Protein AF-A0A7C6A5T3-F1 (afdb_monomer_lite)

Sequence (77 aa):
MNAHEYPHWLSEREVARILRLSDGTLRNWRSEDMRAGRVWPQPGRGGLRWKKFGRTVRYLVDESLLGEVAHNVGDRG

Foldseek 3Di:
DDPPPDWDWAALVVLCVLQVHDSVVVVVQVVVCVVVVQAPPHQTPPRWHWDDDDPGIIITDGPVSNVVSVVVVPVPD

Radius of gyration: 12.63 Å; chains: 1; bounding box: 29×34×24 Å

Structure (mmCIF, N/CA/C/O backbone):
data_AF-A0A7C6A5T3-F1
#
_entry.id   AF-A0A7C6A5T3-F1
#
loop_
_atom_site.group_PDB
_atom_site.id
_atom_site.type_symbol
_atom_site.label_atom_id
_atom_site.label_alt_id
_atom_site.label_comp_id
_atom_site.label_asym_id
_atom_site.label_entity_id
_atom_site.label_seq_id
_atom_site.pdbx_PDB_ins_code
_atom_site.Cartn_x
_atom_site.Cartn_y
_atom_site.Cartn_z
_atom_site.occupancy
_atom_site.B_iso_or_equiv
_atom_site.auth_seq_id
_atom_site.auth_comp_id
_atom_site.auth_asym_id
_atom_site.auth_atom_id
_atom_site.pdbx_PDB_model_num
ATOM 1 N N . MET A 1 1 ? -18.649 -8.612 11.351 1.00 43.66 1 MET A N 1
ATOM 2 C CA . MET A 1 1 ? -17.482 -7.799 10.945 1.00 43.66 1 MET A CA 1
ATOM 3 C C . MET A 1 1 ? -17.780 -6.373 11.374 1.00 43.66 1 MET A C 1
ATOM 5 O O . MET A 1 1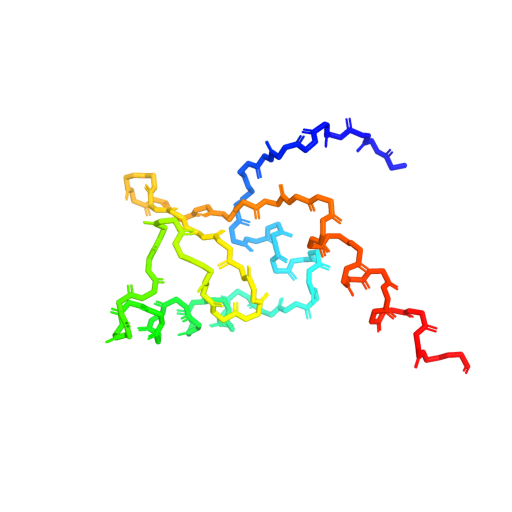 ? -18.826 -5.879 10.984 1.00 43.66 1 MET A O 1
ATOM 9 N N . ASN A 1 2 ? -16.969 -5.763 12.248 1.00 44.81 2 ASN A N 1
ATOM 10 C CA . ASN A 1 2 ? -17.185 -4.368 12.647 1.00 44.81 2 ASN A CA 1
ATOM 11 C C . ASN A 1 2 ? -16.996 -3.471 11.419 1.00 44.81 2 ASN A C 1
ATOM 13 O O . ASN A 1 2 ? -15.940 -3.507 10.787 1.00 44.81 2 ASN A O 1
ATOM 17 N N . ALA A 1 3 ? -18.042 -2.723 11.078 1.00 49.84 3 ALA A N 1
ATOM 18 C CA . ALA A 1 3 ? -18.036 -1.705 10.045 1.00 49.84 3 ALA A CA 1
ATOM 19 C C . ALA A 1 3 ? -17.149 -0.541 10.507 1.00 49.84 3 ALA A C 1
ATOM 21 O O . ALA A 1 3 ? -17.613 0.391 11.153 1.00 49.84 3 ALA A O 1
ATOM 22 N N . HIS A 1 4 ? -15.850 -0.605 10.230 1.00 55.31 4 HIS A N 1
ATOM 23 C CA . HIS A 1 4 ? -15.070 0.622 10.164 1.00 55.31 4 HIS A CA 1
ATOM 24 C C . HIS A 1 4 ? -15.447 1.292 8.845 1.00 55.31 4 HIS A C 1
ATOM 26 O O . HIS A 1 4 ? -15.013 0.832 7.792 1.00 55.31 4 HIS A O 1
ATOM 32 N N . GLU A 1 5 ? -16.310 2.309 8.924 1.00 68.56 5 GLU A N 1
ATOM 33 C CA . GLU A 1 5 ? -16.726 3.155 7.802 1.00 68.56 5 GLU A CA 1
ATOM 34 C C . GLU A 1 5 ? -15.495 3.526 6.963 1.00 68.56 5 GLU A C 1
ATOM 36 O O . GLU A 1 5 ? -14.504 4.071 7.460 1.00 68.56 5 GLU A O 1
ATOM 41 N N . TYR A 1 6 ? -15.507 3.111 5.702 1.00 70.50 6 TYR A N 1
ATOM 42 C CA . TYR A 1 6 ? -14.423 3.367 4.768 1.00 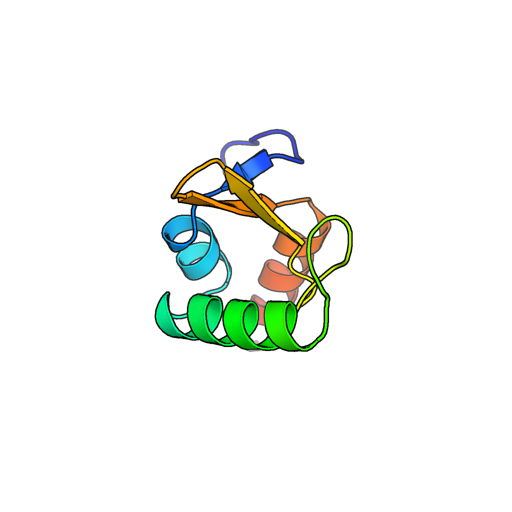70.50 6 TYR A CA 1
ATOM 43 C C . TYR A 1 6 ? -14.512 4.808 4.242 1.00 70.50 6 TYR A C 1
ATOM 45 O O . TYR A 1 6 ? -15.612 5.346 4.127 1.00 70.50 6 TYR A O 1
ATOM 53 N N . PRO A 1 7 ? -13.380 5.438 3.872 1.00 83.00 7 PRO A N 1
ATOM 54 C CA . PRO A 1 7 ? -12.032 4.872 3.824 1.00 83.00 7 PRO A CA 1
ATOM 55 C C . PRO A 1 7 ? -11.188 5.166 5.079 1.00 83.00 7 PRO A C 1
ATOM 57 O O . PRO A 1 7 ? -11.287 6.234 5.682 1.00 83.00 7 PRO A O 1
ATOM 60 N N . HIS A 1 8 ? -10.281 4.253 5.441 1.00 90.31 8 HIS A N 1
ATOM 61 C CA . HIS A 1 8 ? -9.387 4.434 6.593 1.00 90.31 8 HIS A CA 1
ATOM 62 C C . HIS A 1 8 ? -7.956 3.940 6.332 1.00 90.31 8 HIS A C 1
ATOM 64 O O . HIS A 1 8 ? -7.693 3.131 5.443 1.00 90.31 8 HIS A O 1
ATOM 70 N N . TRP A 1 9 ? -7.002 4.457 7.113 1.00 93.88 9 TRP A N 1
ATOM 71 C CA . TRP A 1 9 ? -5.574 4.172 6.952 1.00 93.88 9 TRP A CA 1
ATOM 72 C C . TRP A 1 9 ? -5.107 3.041 7.869 1.00 93.88 9 TRP A C 1
ATOM 74 O O . TRP A 1 9 ? -4.948 3.259 9.073 1.00 93.88 9 TRP A O 1
ATOM 84 N N . LEU A 1 10 ? -4.789 1.883 7.291 1.00 93.81 10 LEU A N 1
ATOM 85 C CA . LEU A 1 10 ? -4.268 0.719 8.012 1.00 93.81 10 LEU A CA 1
ATOM 86 C C . LEU A 1 10 ? -2.752 0.580 7.906 1.00 93.81 10 LEU A C 1
ATOM 88 O O . LEU A 1 10 ? -2.114 1.064 6.967 1.00 93.81 10 LEU A O 1
ATOM 92 N N . SER A 1 11 ? -2.165 -0.107 8.882 1.00 94.19 11 SER A N 1
ATOM 93 C CA . SER A 1 11 ? -0.755 -0.487 8.853 1.00 94.19 11 SER A CA 1
ATOM 94 C C . SER A 1 11 ? -0.461 -1.544 7.782 1.00 94.19 11 SER A C 1
ATOM 96 O O . SER A 1 11 ? -1.342 -2.272 7.326 1.00 94.19 11 SER A O 1
ATOM 98 N N . GLU A 1 12 ? 0.817 -1.672 7.415 1.00 93.38 12 GLU A N 1
ATOM 99 C CA . GLU A 1 12 ? 1.315 -2.738 6.531 1.00 93.38 12 GLU A CA 1
ATOM 100 C C . GLU A 1 12 ? 0.873 -4.129 6.987 1.00 93.38 12 GLU A C 1
ATOM 102 O O . GLU A 1 12 ? 0.357 -4.893 6.180 1.00 93.38 12 GLU A O 1
ATOM 107 N N . ARG A 1 13 ? 1.006 -4.426 8.283 1.00 93.00 13 ARG A N 1
ATOM 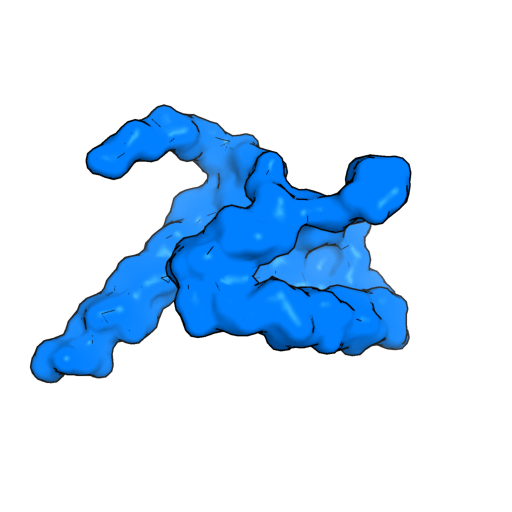108 C CA . ARG A 1 13 ? 0.669 -5.736 8.850 1.00 93.00 13 ARG A CA 1
ATOM 109 C C . ARG A 1 13 ? -0.822 -6.052 8.742 1.00 93.00 13 ARG A C 1
ATOM 111 O O . ARG A 1 13 ? -1.203 -7.200 8.526 1.00 93.00 13 ARG A O 1
ATOM 118 N N . GLU A 1 14 ? -1.678 -5.053 8.935 1.00 93.00 14 GLU A N 1
ATOM 119 C CA . GLU A 1 14 ? -3.127 -5.223 8.806 1.00 93.00 14 GLU A CA 1
ATOM 120 C C . GLU A 1 14 ? -3.521 -5.479 7.354 1.00 93.00 14 GLU A C 1
ATOM 122 O O . GLU A 1 14 ? -4.257 -6.426 7.087 1.00 93.00 14 GLU A O 1
ATOM 127 N N . VAL A 1 15 ? -2.970 -4.708 6.413 1.00 92.25 15 VAL A N 1
ATOM 128 C CA . VAL A 1 15 ? -3.232 -4.910 4.983 1.00 92.25 15 VAL A CA 1
ATOM 129 C C . VAL A 1 15 ? -2.661 -6.231 4.483 1.00 92.25 15 VAL A C 1
ATOM 131 O O . VAL A 1 15 ? -3.354 -6.953 3.776 1.00 92.25 15 VAL A O 1
ATOM 134 N N . ALA A 1 16 ? -1.457 -6.617 4.905 1.00 92.50 16 ALA A N 1
ATOM 135 C CA . ALA A 1 16 ? -0.884 -7.924 4.591 1.00 92.50 16 ALA A CA 1
ATOM 136 C C . ALA A 1 16 ? -1.810 -9.061 5.047 1.00 92.50 16 ALA A C 1
ATOM 138 O O . ALA A 1 16 ? -2.079 -9.988 4.285 1.00 92.50 16 ALA A O 1
ATOM 139 N N . ARG A 1 17 ? -2.378 -8.950 6.256 1.00 90.88 17 ARG A N 1
ATOM 140 C CA . ARG A 1 17 ? -3.352 -9.917 6.776 1.00 90.88 17 ARG A CA 1
ATOM 141 C C . ARG A 1 17 ? -4.638 -9.951 5.949 1.00 90.88 17 ARG A C 1
ATOM 143 O O . ARG A 1 17 ? -5.103 -11.041 5.632 1.00 90.88 17 ARG A O 1
ATOM 150 N N . ILE A 1 18 ? -5.200 -8.789 5.610 1.00 88.94 18 ILE A N 1
ATOM 151 C CA . ILE A 1 18 ? -6.428 -8.675 4.803 1.00 88.94 18 ILE A CA 1
ATOM 152 C C . ILE A 1 18 ? -6.221 -9.307 3.421 1.00 88.94 18 ILE A C 1
ATOM 154 O O . ILE A 1 18 ? -7.028 -10.127 2.994 1.00 88.94 18 ILE A O 1
ATOM 158 N N . LEU A 1 19 ? -5.104 -8.991 2.762 1.00 86.94 19 LEU A N 1
ATOM 159 C CA . LEU A 1 19 ? -4.778 -9.464 1.413 1.00 86.94 19 LEU A CA 1
ATOM 160 C C . LEU A 1 19 ? -4.152 -10.865 1.380 1.00 86.94 19 LEU A C 1
ATOM 162 O O . LEU A 1 19 ? -3.871 -11.380 0.301 1.00 86.94 19 LEU A O 1
ATOM 166 N N . ARG A 1 20 ? -3.899 -11.482 2.543 1.00 90.25 20 ARG A N 1
ATOM 167 C CA . ARG A 1 20 ? -3.164 -12.754 2.677 1.00 90.25 20 ARG A CA 1
ATOM 168 C C . ARG A 1 20 ? -1.787 -12.722 1.992 1.00 90.25 20 ARG A C 1
ATOM 170 O O . ARG A 1 20 ? -1.354 -13.700 1.387 1.00 90.25 20 ARG A O 1
ATOM 177 N N . LEU A 1 21 ? -1.095 -11.591 2.106 1.00 90.06 21 LEU A N 1
ATOM 178 C CA . LEU A 1 21 ? 0.262 -11.374 1.606 1.00 90.06 21 LEU A CA 1
ATOM 179 C C . LEU A 1 21 ? 1.268 -11.363 2.760 1.00 90.06 21 LEU A C 1
ATOM 181 O O . LEU A 1 21 ? 0.909 -11.208 3.925 1.00 90.06 21 LEU A O 1
ATOM 185 N N . SER A 1 22 ? 2.553 -11.486 2.428 1.00 92.31 22 SER A N 1
ATOM 186 C CA . SER A 1 22 ? 3.622 -11.205 3.387 1.00 92.31 22 SER A CA 1
ATOM 187 C C . SER A 1 22 ? 3.913 -9.701 3.463 1.00 92.31 22 SER A C 1
ATOM 189 O O . SER A 1 22 ? 3.817 -8.989 2.458 1.00 92.31 22 SER A O 1
ATOM 191 N N . ASP A 1 23 ? 4.369 -9.227 4.624 1.00 91.06 23 ASP A N 1
ATOM 192 C CA . ASP A 1 23 ? 4.875 -7.856 4.804 1.00 91.06 23 ASP A CA 1
ATOM 193 C C . ASP A 1 23 ? 5.996 -7.531 3.788 1.00 91.06 23 ASP A C 1
ATOM 195 O O . ASP A 1 23 ? 6.060 -6.442 3.211 1.00 91.06 23 ASP A O 1
ATOM 199 N N . GLY A 1 24 ? 6.853 -8.519 3.493 1.00 95.25 24 GLY A N 1
ATOM 200 C CA . GLY A 1 24 ? 7.925 -8.407 2.500 1.00 95.25 24 GLY A CA 1
ATOM 201 C C . GLY A 1 24 ? 7.411 -8.141 1.083 1.00 95.25 24 GLY A C 1
ATOM 202 O O . GLY A 1 24 ? 7.978 -7.310 0.373 1.00 95.25 24 GLY A O 1
ATOM 203 N N . THR A 1 25 ? 6.299 -8.768 0.689 1.00 94.69 25 THR A N 1
ATOM 204 C CA . THR A 1 25 ? 5.641 -8.521 -0.603 1.00 94.69 25 THR A CA 1
ATOM 205 C C . THR A 1 25 ? 5.197 -7.064 -0.712 1.00 94.69 25 THR A C 1
ATOM 207 O O . THR A 1 25 ? 5.535 -6.394 -1.688 1.00 94.69 25 THR A O 1
ATOM 210 N N . LEU A 1 26 ? 4.520 -6.542 0.317 1.00 94.88 26 LEU A N 1
ATOM 211 C CA . LEU A 1 26 ? 4.089 -5.141 0.355 1.00 94.88 26 LEU A CA 1
ATOM 212 C C . LEU A 1 26 ? 5.279 -4.172 0.312 1.00 94.88 26 LEU A C 1
ATOM 214 O O . LEU A 1 26 ? 5.230 -3.150 -0.375 1.00 94.88 26 LEU A O 1
ATOM 218 N N . ARG A 1 27 ? 6.381 -4.494 0.993 1.00 95.12 27 ARG A N 1
ATOM 219 C CA . ARG A 1 27 ? 7.608 -3.686 0.962 1.00 95.12 27 ARG A CA 1
ATOM 220 C C . ARG A 1 27 ? 8.281 -3.671 -0.412 1.00 95.12 27 ARG A C 1
ATOM 222 O O . ARG A 1 27 ? 8.745 -2.610 -0.846 1.00 95.12 27 ARG A O 1
ATOM 229 N N . ASN A 1 28 ? 8.317 -4.813 -1.093 1.00 96.69 28 ASN A N 1
ATOM 230 C CA . ASN A 1 28 ? 8.849 -4.920 -2.451 1.00 96.69 28 ASN A CA 1
ATOM 231 C C . ASN A 1 28 ? 8.000 -4.104 -3.426 1.00 96.69 28 ASN A C 1
ATOM 233 O O . ASN A 1 28 ? 8.540 -3.263 -4.142 1.00 96.69 28 ASN A O 1
ATOM 237 N N . TRP A 1 29 ? 6.674 -4.248 -3.361 1.00 95.75 29 TRP A N 1
ATOM 238 C CA . TRP A 1 29 ? 5.742 -3.464 -4.171 1.00 95.75 29 TRP A CA 1
ATOM 239 C C . TRP A 1 29 ? 5.942 -1.964 -3.990 1.00 95.75 29 TRP A C 1
ATOM 241 O O . TRP A 1 29 ? 6.101 -1.255 -4.976 1.00 95.75 29 TRP A O 1
ATOM 251 N N . ARG A 1 30 ? 6.069 -1.481 -2.748 1.00 95.81 30 ARG A N 1
ATOM 252 C CA . ARG A 1 30 ? 6.362 -0.060 -2.509 1.00 95.81 30 ARG A CA 1
ATOM 253 C C . ARG A 1 30 ? 7.704 0.384 -3.064 1.00 95.81 30 ARG A C 1
ATOM 255 O O . ARG A 1 30 ? 7.822 1.514 -3.523 1.00 95.81 30 ARG A O 1
ATOM 262 N N . SER A 1 31 ? 8.726 -0.464 -2.993 1.00 95.69 31 SER A N 1
ATOM 263 C CA . SER A 1 31 ? 10.033 -0.148 -3.579 1.00 95.69 31 SER A CA 1
ATOM 264 C C . SER A 1 31 ? 9.927 0.032 -5.093 1.00 95.69 31 SER A C 1
A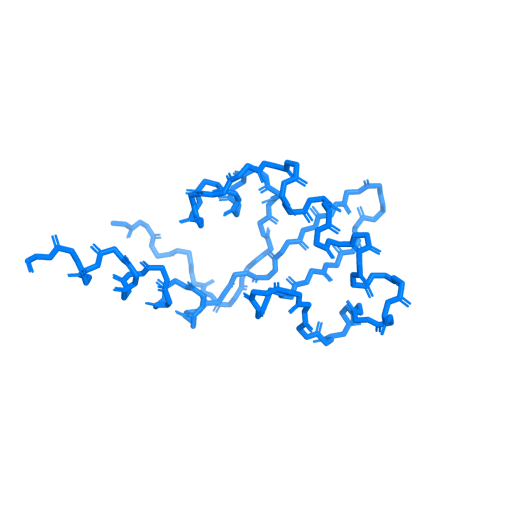TOM 266 O O . SER A 1 31 ? 10.502 0.966 -5.646 1.00 95.69 31 SER A O 1
ATOM 268 N N . GLU A 1 32 ? 9.158 -0.825 -5.758 1.00 96.44 32 GLU A N 1
ATOM 269 C CA . GLU A 1 32 ? 8.883 -0.720 -7.191 1.00 96.44 32 GLU A CA 1
ATOM 270 C C . GLU A 1 32 ? 7.999 0.482 -7.534 1.00 96.44 32 GLU A C 1
ATOM 272 O O . GLU A 1 32 ? 8.264 1.183 -8.506 1.00 96.44 32 GLU A O 1
ATOM 277 N N . ASP A 1 33 ? 6.993 0.766 -6.713 1.00 96.12 33 ASP A N 1
ATOM 278 C CA . ASP A 1 33 ? 6.116 1.921 -6.868 1.00 96.12 33 ASP A CA 1
ATOM 279 C C . ASP A 1 33 ? 6.876 3.240 -6.715 1.00 96.12 33 ASP A C 1
ATOM 281 O O . ASP A 1 33 ? 6.708 4.136 -7.536 1.00 96.12 33 ASP A O 1
ATOM 285 N N . M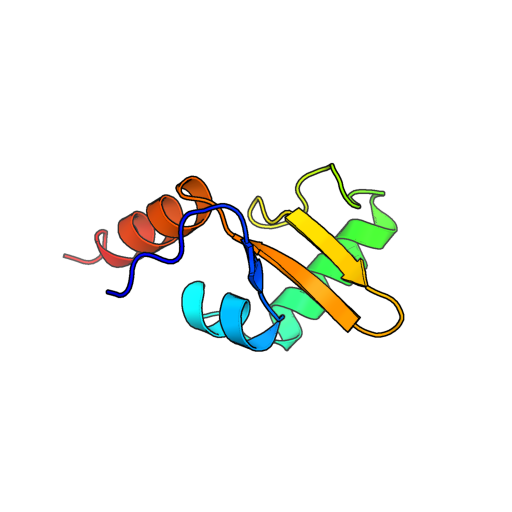ET A 1 34 ? 7.786 3.344 -5.739 1.00 94.88 34 MET A N 1
ATOM 286 C CA . MET A 1 34 ? 8.674 4.505 -5.606 1.00 94.88 34 MET A CA 1
ATOM 287 C C . MET A 1 34 ? 9.564 4.684 -6.838 1.00 94.88 34 MET A C 1
ATOM 289 O O . MET A 1 34 ? 9.701 5.804 -7.321 1.00 94.88 34 MET A O 1
ATOM 293 N N . ARG A 1 35 ? 10.141 3.597 -7.371 1.00 96.25 35 ARG A N 1
ATOM 294 C CA . ARG A 1 35 ? 10.955 3.645 -8.601 1.00 96.25 35 ARG A CA 1
ATOM 295 C C . ARG A 1 35 ? 10.143 4.077 -9.820 1.00 96.25 35 ARG A C 1
ATOM 297 O O . ARG A 1 35 ? 10.684 4.725 -10.704 1.00 96.25 35 ARG A O 1
ATOM 304 N N . ALA A 1 36 ? 8.862 3.728 -9.855 1.00 94.69 36 ALA A N 1
ATOM 305 C CA . ALA A 1 36 ? 7.953 4.061 -10.942 1.00 94.69 36 ALA A CA 1
ATOM 306 C C . ALA A 1 36 ? 7.179 5.377 -10.736 1.00 94.69 36 ALA A C 1
ATOM 308 O O . ALA A 1 36 ? 6.317 5.698 -11.548 1.00 94.69 36 ALA A O 1
ATOM 309 N N . GLY A 1 37 ? 7.423 6.116 -9.647 1.00 94.31 37 GLY A N 1
ATOM 310 C CA . GLY A 1 37 ? 6.690 7.346 -9.329 1.00 94.31 37 GLY A CA 1
ATOM 311 C C . GLY A 1 37 ? 5.226 7.143 -8.905 1.00 94.31 37 GLY A C 1
ATOM 312 O O . GLY A 1 37 ? 4.486 8.118 -8.793 1.00 94.31 37 GLY A O 1
ATOM 313 N N . ARG A 1 38 ? 4.800 5.905 -8.621 1.00 93.38 38 ARG A N 1
ATOM 314 C CA . ARG A 1 38 ? 3.450 5.561 -8.142 1.00 93.38 38 ARG A CA 1
ATOM 315 C C . ARG A 1 38 ? 3.338 5.754 -6.632 1.00 93.38 38 ARG A C 1
ATOM 317 O O . ARG A 1 38 ? 3.288 4.809 -5.852 1.00 93.38 38 ARG A O 1
ATOM 324 N N . VAL A 1 39 ? 3.342 7.005 -6.203 1.00 89.56 39 VAL A N 1
ATOM 325 C CA . VAL A 1 39 ? 3.084 7.387 -4.809 1.00 89.56 39 VAL A CA 1
ATOM 326 C C . VAL A 1 39 ? 1.710 8.040 -4.695 1.00 89.56 39 VAL A C 1
ATOM 328 O O . VAL A 1 39 ? 1.165 8.511 -5.695 1.00 89.56 39 VAL A O 1
ATOM 331 N N . TRP A 1 40 ? 1.145 8.074 -3.481 1.00 90.06 40 TRP A N 1
ATOM 332 C CA . TRP A 1 40 ? -0.130 8.752 -3.214 1.00 90.06 40 TRP A CA 1
ATOM 333 C C . TRP A 1 40 ? -0.235 10.096 -3.965 1.00 90.06 40 TRP A C 1
ATOM 335 O O . TRP A 1 40 ? 0.696 10.901 -3.863 1.00 90.06 40 TRP A O 1
ATOM 345 N N . PRO A 1 41 ? -1.351 10.377 -4.667 1.00 91.44 41 PRO A N 1
ATOM 346 C CA . PRO A 1 41 ? -2.632 9.654 -4.651 1.00 91.44 41 PRO A CA 1
ATOM 347 C C . PRO A 1 41 ? -2.759 8.495 -5.652 1.00 91.44 41 PRO A C 1
ATOM 349 O O . PRO A 1 41 ? -3.814 7.860 -5.715 1.00 91.44 41 PRO A O 1
ATOM 352 N N . GLN A 1 42 ? -1.717 8.207 -6.434 1.00 90.25 42 GLN A N 1
ATOM 353 C CA . GLN A 1 42 ? -1.780 7.176 -7.468 1.00 90.25 42 GLN A CA 1
ATOM 354 C C . GLN A 1 42 ? -1.822 5.771 -6.843 1.00 90.25 42 GLN A C 1
ATOM 356 O O . GLN A 1 42 ? -1.110 5.526 -5.861 1.00 90.25 42 GLN A O 1
ATOM 361 N N . PRO A 1 43 ? -2.637 4.843 -7.380 1.00 91.38 43 PRO A N 1
ATOM 362 C CA . PRO A 1 43 ? -2.576 3.451 -6.969 1.00 91.38 43 PRO A CA 1
ATOM 363 C C . PRO A 1 43 ? -1.225 2.851 -7.373 1.00 91.38 43 PRO A C 1
ATOM 365 O O . PRO A 1 43 ? -0.717 3.073 -8.474 1.00 91.38 43 PRO A O 1
ATOM 368 N N . GLY A 1 44 ? -0.643 2.101 -6.449 1.00 92.06 44 GLY A N 1
ATOM 369 C CA . GLY A 1 44 ? 0.545 1.300 -6.672 1.00 92.06 44 GLY A CA 1
ATOM 370 C C . GLY A 1 44 ? 0.203 -0.091 -7.196 1.00 92.06 44 GLY A C 1
ATOM 371 O O . GLY A 1 44 ? -0.862 -0.335 -7.773 1.00 92.06 44 GLY A O 1
ATOM 372 N N . ARG A 1 45 ? 1.109 -1.041 -6.963 1.00 90.00 45 ARG A N 1
ATOM 373 C CA . ARG A 1 45 ? 0.837 -2.454 -7.255 1.00 90.00 45 ARG A CA 1
ATOM 374 C C . ARG A 1 45 ? -0.354 -2.985 -6.453 1.00 90.00 45 ARG A C 1
ATOM 376 O O . ARG A 1 45 ? -0.549 -2.631 -5.292 1.00 90.00 45 ARG A O 1
ATOM 383 N N . GLY A 1 46 ? -1.122 -3.869 -7.093 1.00 86.31 46 GLY A N 1
ATOM 384 C CA . GLY A 1 46 ? -2.330 -4.465 -6.516 1.00 86.31 46 GLY A CA 1
ATOM 385 C C . GLY A 1 46 ? -3.446 -3.451 -6.263 1.00 86.31 46 GLY A C 1
ATOM 386 O O . GLY A 1 46 ? -4.199 -3.627 -5.318 1.00 86.31 46 GLY A O 1
ATOM 387 N N . GLY A 1 47 ? -3.474 -2.337 -7.009 1.00 89.00 47 GLY A N 1
ATOM 388 C CA . GLY A 1 47 ? -4.459 -1.264 -6.818 1.00 89.00 47 GLY A CA 1
ATOM 389 C C . GLY A 1 47 ? -4.282 -0.472 -5.517 1.00 89.00 47 GLY A C 1
ATOM 390 O O . GL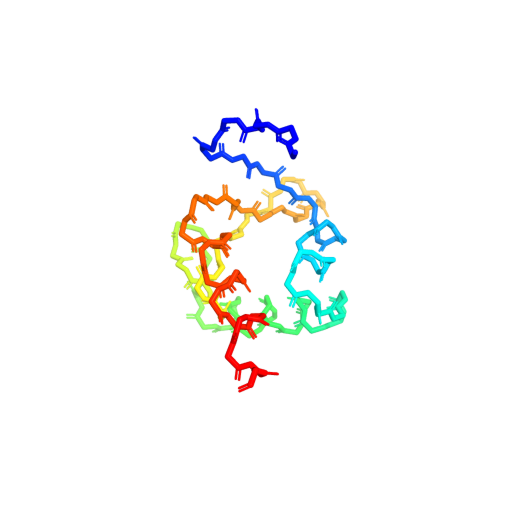Y A 1 47 ? -5.042 0.456 -5.243 1.00 89.00 47 GLY A O 1
ATOM 391 N N . LEU A 1 48 ? -3.262 -0.797 -4.715 1.00 91.94 48 LEU A N 1
ATOM 392 C CA . LEU A 1 48 ? -3.121 -0.294 -3.358 1.00 91.94 48 LEU A CA 1
ATOM 393 C C . LEU A 1 48 ? -2.678 1.161 -3.335 1.00 91.94 48 LEU A C 1
ATOM 395 O O . LEU A 1 48 ? -1.624 1.524 -3.860 1.00 91.94 48 LEU A O 1
ATOM 399 N N . ARG A 1 49 ? -3.427 1.994 -2.617 1.00 94.69 49 ARG A N 1
ATOM 400 C CA . ARG A 1 49 ? -3.009 3.359 -2.302 1.00 94.69 49 ARG A CA 1
ATOM 401 C C . ARG A 1 49 ? -2.279 3.372 -0.970 1.00 94.69 49 ARG A C 1
ATOM 403 O O . ARG A 1 49 ? -2.791 2.881 0.032 1.00 94.69 49 ARG A O 1
ATOM 410 N N . TRP A 1 50 ? -1.090 3.960 -0.940 1.00 95.38 50 TRP A N 1
ATOM 411 C CA . TRP A 1 50 ? -0.272 4.026 0.267 1.00 95.38 50 TRP A CA 1
ATOM 412 C C . TRP A 1 50 ? 0.397 5.386 0.420 1.00 95.38 50 TRP A C 1
ATOM 414 O O . TRP A 1 50 ? 0.746 6.044 -0.558 1.00 95.38 50 TRP A O 1
ATOM 424 N N . LYS A 1 51 ? 0.590 5.806 1.670 1.00 95.56 51 LYS A N 1
ATOM 425 C CA . LYS A 1 51 ? 1.197 7.091 2.022 1.00 95.56 51 LYS A CA 1
ATOM 426 C C . LYS A 1 51 ? 2.137 6.933 3.215 1.00 95.56 51 LYS A C 1
ATOM 428 O O . LYS A 1 51 ? 1.906 6.121 4.112 1.00 95.56 51 LYS A O 1
ATOM 433 N N . LYS A 1 52 ? 3.210 7.730 3.232 1.00 94.12 52 LYS A N 1
ATOM 434 C CA . LYS A 1 52 ? 4.093 7.867 4.398 1.00 94.12 52 LYS A CA 1
ATOM 435 C C . LYS A 1 52 ? 3.484 8.831 5.421 1.00 94.12 52 LYS A C 1
ATOM 437 O O . LYS A 1 52 ? 3.092 9.943 5.078 1.00 94.12 52 LYS A O 1
ATOM 442 N N . PHE A 1 53 ? 3.473 8.411 6.679 1.00 91.75 53 PHE A N 1
ATOM 443 C CA . PHE A 1 53 ? 3.133 9.199 7.860 1.00 91.75 53 PHE A CA 1
ATOM 444 C C . PHE A 1 53 ? 4.386 9.264 8.739 1.00 91.75 53 PHE A C 1
ATOM 446 O O . PHE A 1 53 ? 4.636 8.391 9.579 1.00 91.75 53 PHE A O 1
ATOM 453 N N . GLY A 1 54 ? 5.244 10.248 8.458 1.00 91.88 54 GLY A N 1
ATOM 454 C CA . GLY A 1 54 ? 6.591 10.315 9.024 1.00 91.88 54 GLY A CA 1
ATOM 455 C C . GLY A 1 54 ? 7.407 9.071 8.658 1.00 91.88 54 GLY A C 1
ATOM 456 O O . GLY A 1 54 ? 7.659 8.806 7.483 1.00 91.88 54 GLY A O 1
ATOM 457 N N . ARG A 1 55 ? 7.797 8.288 9.672 1.00 90.62 55 ARG A N 1
ATOM 458 C CA . ARG A 1 55 ? 8.576 7.044 9.508 1.00 90.62 55 ARG A CA 1
ATOM 459 C C . ARG A 1 55 ? 7.719 5.811 9.210 1.00 90.62 55 ARG A C 1
ATOM 461 O O . ARG A 1 55 ? 8.268 4.747 8.943 1.00 90.62 55 ARG A O 1
ATOM 468 N N . THR A 1 56 ? 6.396 5.936 9.279 1.00 93.31 56 THR A N 1
ATOM 469 C CA . THR A 1 56 ? 5.468 4.816 9.076 1.00 93.31 56 THR A CA 1
ATOM 470 C C . THR A 1 56 ? 4.839 4.870 7.690 1.00 93.31 56 THR A C 1
ATOM 472 O O . THR A 1 56 ? 4.686 5.946 7.114 1.00 93.31 56 THR A O 1
ATOM 475 N N . VAL A 1 57 ? 4.471 3.713 7.143 1.00 94.56 57 VAL A N 1
ATOM 476 C CA . VAL A 1 57 ? 3.662 3.619 5.923 1.00 94.56 57 VAL A CA 1
ATOM 477 C C . VAL A 1 57 ? 2.284 3.103 6.295 1.00 94.56 57 VAL A C 1
ATOM 479 O O . VAL A 1 57 ? 2.170 2.157 7.075 1.00 94.56 57 VAL A O 1
ATOM 482 N N . ARG A 1 58 ? 1.253 3.717 5.718 1.00 96.00 58 ARG A N 1
ATOM 483 C CA . ARG A 1 58 ? -0.121 3.235 5.810 1.00 96.00 58 ARG A CA 1
ATOM 484 C C . ARG A 1 58 ? -0.744 3.092 4.436 1.00 96.00 58 ARG A C 1
ATOM 486 O O . ARG A 1 58 ? -0.354 3.783 3.494 1.00 96.00 58 ARG A O 1
ATOM 493 N N . TYR A 1 59 ? -1.721 2.209 4.365 1.00 95.06 59 TYR A N 1
ATOM 494 C CA . TYR A 1 59 ? -2.492 1.892 3.177 1.00 95.06 59 TYR A CA 1
ATOM 495 C C . TYR A 1 59 ? -3.920 2.378 3.358 1.00 95.06 59 TYR A C 1
ATOM 497 O O . TYR A 1 59 ? -4.485 2.223 4.441 1.00 95.06 59 TYR A O 1
ATOM 505 N N . LEU A 1 60 ? -4.475 2.986 2.316 1.00 94.00 60 LEU A N 1
ATOM 506 C CA . LEU A 1 60 ? -5.883 3.334 2.290 1.00 94.00 60 LEU A CA 1
ATOM 507 C C . LEU A 1 60 ? -6.652 2.058 1.981 1.00 94.00 60 LEU A C 1
ATOM 509 O O . LEU A 1 60 ? -6.460 1.466 0.919 1.00 94.00 60 LEU A O 1
ATOM 513 N N . VAL A 1 61 ? -7.489 1.641 2.917 1.00 89.38 61 VAL A N 1
ATOM 514 C CA . VAL A 1 61 ? -8.476 0.601 2.668 1.00 89.38 61 VAL A CA 1
ATOM 515 C C . VAL A 1 61 ? -9.789 1.301 2.376 1.00 89.38 61 VAL A C 1
ATOM 517 O O . VAL A 1 61 ? -10.179 2.225 3.094 1.00 89.38 61 VAL A O 1
ATOM 520 N N . ASP A 1 62 ? -10.427 0.883 1.293 1.00 87.06 62 ASP A N 1
ATOM 521 C CA . ASP A 1 62 ? -11.760 1.293 0.882 1.00 87.06 62 ASP A CA 1
ATOM 522 C C . ASP A 1 62 ? -12.607 0.045 0.572 1.00 87.06 62 ASP A C 1
ATOM 524 O O . ASP A 1 62 ? -12.117 -1.089 0.628 1.00 87.06 62 ASP A O 1
ATOM 528 N N . GLU A 1 63 ? -13.891 0.244 0.275 1.00 81.69 63 GLU A N 1
ATOM 529 C CA . GLU A 1 63 ? -14.810 -0.857 -0.033 1.00 81.69 63 GLU A CA 1
ATOM 530 C C . GLU A 1 63 ? -14.351 -1.691 -1.236 1.00 81.69 63 GLU A C 1
ATOM 532 O O . GLU A 1 63 ? -14.553 -2.906 -1.248 1.00 81.69 63 GLU A O 1
ATOM 537 N N . SER A 1 64 ? -13.684 -1.071 -2.218 1.00 79.50 64 SER A N 1
ATOM 538 C CA . SER A 1 64 ? -13.207 -1.770 -3.415 1.00 79.50 64 SER A CA 1
ATOM 539 C C . SER A 1 64 ? -12.120 -2.783 -3.072 1.00 79.50 64 SER A C 1
ATOM 541 O O . SER A 1 64 ? -12.194 -3.936 -3.496 1.00 79.50 64 SER A O 1
ATOM 543 N N . LEU A 1 65 ? -11.179 -2.402 -2.204 1.00 79.31 65 LEU A N 1
ATOM 544 C CA . LEU A 1 65 ? -10.097 -3.285 -1.789 1.00 79.31 65 LEU A CA 1
ATOM 545 C C . LEU A 1 65 ? -10.615 -4.519 -1.042 1.00 79.31 65 LEU A C 1
ATOM 547 O O . LEU A 1 65 ? -10.118 -5.628 -1.235 1.00 79.31 65 LEU A O 1
ATOM 551 N N . LEU A 1 66 ? -11.627 -4.345 -0.190 1.00 74.38 66 LEU A N 1
ATOM 552 C CA . LEU A 1 66 ? -12.267 -5.480 0.471 1.00 74.38 66 LEU A CA 1
ATOM 553 C C . LEU A 1 66 ? -13.072 -6.351 -0.493 1.00 74.38 66 LEU A C 1
ATOM 555 O O . LEU A 1 66 ? -13.063 -7.575 -0.347 1.00 74.38 66 LEU A O 1
ATOM 559 N N . GLY A 1 67 ? -13.764 -5.735 -1.454 1.00 70.81 67 GLY A N 1
ATOM 560 C CA . GLY A 1 67 ? -14.501 -6.444 -2.495 1.00 70.81 67 GLY A CA 1
ATOM 561 C C . GLY A 1 67 ? -13.590 -7.351 -3.322 1.00 70.81 67 GLY A C 1
ATOM 562 O O . GLY A 1 67 ? -13.915 -8.520 -3.527 1.00 70.81 67 GLY A O 1
ATOM 563 N N . GLU A 1 68 ? -12.408 -6.864 -3.710 1.00 69.25 68 GLU A N 1
ATOM 564 C CA . GLU A 1 68 ? -11.401 -7.664 -4.419 1.00 69.25 68 GLU A CA 1
ATOM 565 C C . GLU A 1 68 ? -10.930 -8.864 -3.587 1.00 69.25 68 GLU A C 1
ATOM 567 O O . GLU A 1 68 ? -10.827 -9.978 -4.104 1.00 69.25 68 GLU A O 1
ATOM 572 N N . VAL A 1 69 ? -10.695 -8.687 -2.284 1.00 67.12 69 VAL A N 1
ATOM 573 C CA . VAL A 1 69 ? -10.339 -9.804 -1.391 1.00 67.12 69 VAL A CA 1
ATOM 574 C C . VAL A 1 69 ? -11.463 -10.828 -1.311 1.00 67.12 69 VAL A C 1
ATOM 576 O O . VAL A 1 69 ? -11.202 -12.026 -1.410 1.00 67.12 69 VAL A O 1
ATOM 579 N N . ALA A 1 70 ? -12.705 -10.377 -1.137 1.00 61.94 70 ALA A N 1
ATOM 580 C CA . ALA A 1 70 ? -13.858 -11.265 -1.051 1.00 61.94 70 ALA A CA 1
ATOM 581 C C . ALA A 1 70 ? -14.039 -12.079 -2.342 1.00 61.94 70 ALA A C 1
ATOM 583 O O . ALA A 1 70 ? -14.284 -13.283 -2.274 1.00 61.94 70 ALA A O 1
ATOM 584 N N . HIS A 1 71 ? -13.836 -11.455 -3.505 1.00 60.31 71 HIS A N 1
ATOM 585 C CA . HIS A 1 71 ? -13.939 -12.119 -4.802 1.00 60.31 71 HIS A CA 1
ATOM 586 C C . HIS A 1 71 ? -12.846 -13.183 -5.003 1.00 60.31 71 HIS A C 1
ATOM 588 O O . HIS A 1 71 ? -13.144 -14.323 -5.345 1.00 60.31 71 HIS A O 1
ATOM 594 N N . ASN A 1 72 ? -11.590 -12.866 -4.670 1.00 56.44 72 ASN A N 1
ATOM 595 C CA . ASN A 1 72 ? -10.466 -13.808 -4.786 1.00 56.44 72 ASN A CA 1
ATOM 596 C C . ASN A 1 72 ? -10.528 -14.987 -3.791 1.00 56.44 72 ASN A C 1
ATOM 598 O O . ASN A 1 72 ? -9.837 -15.992 -3.967 1.00 56.44 72 ASN A O 1
ATOM 602 N N . VAL A 1 73 ? -11.314 -14.870 -2.716 1.00 56.91 73 VAL A N 1
ATOM 603 C CA . VAL A 1 73 ? -11.544 -15.956 -1.747 1.00 56.91 73 VAL A CA 1
ATOM 604 C C . VAL A 1 73 ? -12.725 -16.845 -2.158 1.00 56.91 73 VAL A C 1
ATOM 606 O O . VAL A 1 73 ? -12.734 -18.017 -1.787 1.00 56.91 73 VAL A O 1
ATOM 609 N N . GLY A 1 74 ? -13.686 -16.314 -2.921 1.00 50.41 74 GLY A N 1
ATOM 610 C CA . GLY A 1 74 ? -14.873 -17.039 -3.384 1.00 50.41 74 GLY A CA 1
ATOM 611 C C . GLY A 1 74 ? -14.655 -17.926 -4.615 1.00 50.41 74 GLY A C 1
ATOM 612 O O . GLY A 1 74 ? -15.394 -18.886 -4.790 1.00 50.41 74 GLY A O 1
ATOM 613 N N . ASP A 1 75 ? -13.625 -17.666 -5.422 1.00 48.38 75 ASP A N 1
ATOM 614 C CA . ASP A 1 75 ? -13.383 -18.352 -6.707 1.00 48.38 75 ASP A CA 1
ATOM 615 C C . ASP A 1 75 ? -12.554 -19.656 -6.585 1.00 48.38 75 ASP A C 1
ATOM 617 O O . ASP A 1 75 ? -11.813 -20.053 -7.481 1.00 48.38 75 ASP A O 1
ATOM 621 N N . ARG A 1 76 ? -12.629 -20.329 -5.427 1.00 47.12 76 ARG A N 1
ATOM 622 C CA . ARG A 1 76 ? -12.091 -21.693 -5.219 1.00 47.12 76 ARG A CA 1
ATOM 623 C C . ARG A 1 76 ? -13.150 -22.657 -4.669 1.00 47.12 76 ARG A C 1
ATOM 625 O O . ARG A 1 76 ? -12.841 -23.460 -3.784 1.00 47.12 76 ARG A O 1
ATOM 632 N N . GLY A 1 77 ? -14.389 -22.508 -5.134 1.00 38.31 77 GLY A N 1
ATOM 633 C CA . GLY A 1 77 ? -15.492 -23.445 -4.898 1.00 38.31 77 GLY A CA 1
ATOM 634 C C . GLY A 1 77 ? -15.620 -24.440 -6.036 1.00 38.31 77 GLY A C 1
ATOM 635 O O . GLY A 1 77 ? -15.579 -23.982 -7.196 1.00 38.31 77 GLY A O 1
#

Secondary structure (DSSP, 8-state):
-----S-EEEEHHHHHHHHT--HHHHHHHHHHHHHTT--TTS--GGG-EEEEETTEEEEEE-HHHHHHHHHHHHS--

pLDDT: mean 83.89, std 15.86, range [38.31, 96.69]